Protein AF-A0A4R4E0T9-F1 (afdb_monomer_lite)

Foldseek 3Di:
DDPPPDDWDWDWDWFQDVNDTWIWIWTDDDQKIWTHTDPVVCVVDVDDTWMWGDDPPDTDIPPDDDPRRVVVVRVCCCVVVPD

Structure (mmCIF, N/CA/C/O backbone):
data_AF-A0A4R4E0T9-F1
#
_entry.id   AF-A0A4R4E0T9-F1
#
loop_
_atom_site.group_PDB
_atom_site.id
_atom_site.type_symbol
_atom_site.label_atom_id
_atom_site.label_alt_id
_atom_site.label_comp_id
_atom_site.label_asym_id
_atom_site.label_entity_id
_atom_site.label_seq_id
_atom_site.pdbx_PDB_ins_code
_atom_site.Cartn_x
_atom_site.Cartn_y
_atom_site.Cartn_z
_atom_site.occupancy
_atom_site.B_iso_or_equiv
_atom_site.auth_seq_id
_atom_site.auth_comp_id
_atom_site.auth_asym_id
_atom_site.auth_atom_id
_atom_site.pdbx_PDB_model_num
ATOM 1 N N . MET A 1 1 ? -0.256 19.715 29.097 1.00 40.53 1 MET A N 1
ATOM 2 C CA . MET A 1 1 ? -1.152 19.191 28.049 1.00 40.53 1 MET A CA 1
ATOM 3 C C . MET A 1 1 ? -0.642 17.799 27.723 1.00 40.53 1 MET A C 1
ATOM 5 O O . MET A 1 1 ? 0.460 17.695 27.213 1.00 40.53 1 MET A O 1
ATOM 9 N N . HIS A 1 2 ? -1.328 16.744 28.172 1.00 41.28 2 HIS A N 1
ATOM 10 C CA . HIS A 1 2 ? -0.909 15.372 27.871 1.00 41.28 2 HIS A CA 1
ATOM 11 C C . HIS A 1 2 ? -1.457 15.021 26.491 1.00 41.28 2 HIS A C 1
ATOM 13 O O . HIS A 1 2 ? -2.640 14.711 26.356 1.00 41.28 2 HIS A O 1
ATOM 19 N N . GLU A 1 3 ? -0.615 15.140 25.471 1.00 44.94 3 GLU A N 1
ATOM 20 C CA . GLU A 1 3 ? -0.888 14.573 24.158 1.00 44.94 3 GLU A CA 1
ATOM 21 C C . GLU A 1 3 ? -0.919 13.052 24.352 1.00 44.94 3 GLU A C 1
ATOM 23 O O . GLU A 1 3 ? 0.104 12.418 24.610 1.00 44.94 3 GLU A O 1
ATOM 28 N N . LYS A 1 4 ? -2.123 12.465 24.388 1.00 45.66 4 LYS A N 1
ATOM 29 C CA . LYS A 1 4 ? -2.270 11.008 24.363 1.00 45.66 4 LYS A CA 1
ATOM 30 C C . LYS A 1 4 ? -1.685 10.557 23.030 1.00 45.66 4 LYS A C 1
ATOM 32 O O . LYS A 1 4 ? -2.343 10.721 22.009 1.00 45.66 4 LYS A O 1
ATOM 37 N N . ALA A 1 5 ? -0.469 10.016 23.047 1.00 52.09 5 ALA A N 1
ATOM 38 C CA . ALA A 1 5 ? 0.095 9.329 21.898 1.00 52.09 5 ALA A CA 1
ATOM 39 C C . ALA A 1 5 ? -0.857 8.182 21.542 1.00 52.09 5 ALA A C 1
ATOM 41 O O . ALA A 1 5 ? -0.968 7.193 22.269 1.00 52.09 5 ALA A O 1
ATOM 42 N N . ILE A 1 6 ? -1.634 8.374 20.480 1.00 55.88 6 ILE A N 1
ATOM 43 C CA . ILE A 1 6 ? -2.462 7.318 19.912 1.00 55.88 6 ILE A CA 1
ATOM 44 C C . ILE A 1 6 ? -1.471 6.262 19.410 1.00 55.88 6 ILE A C 1
ATOM 46 O O . ILE A 1 6 ? -0.512 6.634 18.729 1.00 55.88 6 ILE A O 1
ATOM 50 N N . PRO A 1 7 ? -1.630 4.978 19.772 1.00 55.22 7 PRO A N 1
ATOM 51 C CA . PRO A 1 7 ? -0.712 3.945 19.320 1.00 55.22 7 PRO A CA 1
ATOM 52 C C . PRO A 1 7 ? -0.708 3.919 17.790 1.00 55.22 7 PRO A C 1
ATOM 54 O O . PRO A 1 7 ? -1.740 3.676 17.166 1.00 55.22 7 PRO A O 1
ATOM 57 N N . SER A 1 8 ? 0.449 4.203 17.194 1.00 62.50 8 SER A N 1
ATOM 58 C CA . SER A 1 8 ? 0.675 3.969 15.775 1.00 62.50 8 SER A CA 1
ATOM 59 C C . SER A 1 8 ? 0.843 2.467 15.582 1.00 62.50 8 SER A C 1
ATOM 61 O O . SER A 1 8 ? 1.711 1.841 16.192 1.00 62.50 8 SER A O 1
ATOM 63 N N . ILE A 1 9 ? -0.042 1.869 14.788 1.00 64.75 9 ILE A N 1
ATOM 64 C CA . ILE A 1 9 ? 0.100 0.472 14.388 1.00 64.75 9 ILE A CA 1
ATOM 65 C C . ILE A 1 9 ? 1.024 0.472 13.178 1.00 64.75 9 ILE A C 1
ATOM 67 O O . ILE A 1 9 ? 0.711 1.101 12.167 1.00 64.75 9 ILE A O 1
ATOM 71 N N . HIS A 1 10 ? 2.160 -0.207 13.330 1.00 68.00 10 HIS A N 1
ATOM 72 C CA . HIS A 1 10 ? 3.146 -0.411 12.277 1.00 68.00 10 HIS A CA 1
ATOM 73 C C . HIS A 1 10 ? 3.033 -1.843 11.789 1.00 68.00 10 HIS A C 1
ATOM 75 O O . HIS A 1 10 ? 3.177 -2.789 12.565 1.00 68.00 10 HIS A O 1
ATOM 81 N N . PHE A 1 11 ? 2.760 -2.001 10.506 1.00 80.25 11 PHE A N 1
ATOM 82 C CA . PHE A 1 11 ? 2.802 -3.283 9.821 1.00 80.25 11 PHE A CA 1
ATOM 83 C C . PHE A 1 11 ? 3.407 -3.068 8.438 1.00 80.25 11 PHE A C 1
ATOM 85 O O . PHE A 1 11 ? 3.390 -1.954 7.924 1.00 80.25 11 PHE A O 1
ATOM 92 N N . SER A 1 12 ? 3.982 -4.110 7.849 1.00 85.00 12 SER A N 1
ATOM 93 C CA . SER A 1 12 ? 4.613 -4.025 6.534 1.00 85.00 12 SER A CA 1
ATOM 94 C C . SER A 1 12 ? 3.844 -4.840 5.501 1.00 85.00 12 SER A C 1
ATOM 96 O O . SER A 1 12 ? 3.226 -5.857 5.822 1.00 85.00 12 SER A O 1
ATOM 98 N N . THR A 1 13 ? 3.879 -4.386 4.252 1.00 89.88 13 THR A N 1
ATOM 99 C CA . THR A 1 13 ? 3.393 -5.143 3.097 1.00 89.88 13 THR A CA 1
ATOM 100 C C . THR A 1 13 ? 4.346 -5.003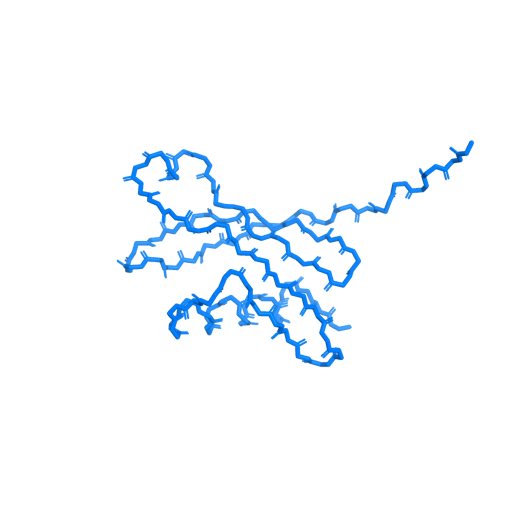 1.915 1.00 89.88 13 THR A C 1
ATOM 102 O O . THR A 1 13 ? 5.244 -4.163 1.928 1.00 89.88 13 THR A O 1
ATOM 105 N N . VAL A 1 14 ? 4.164 -5.832 0.891 1.00 90.69 14 VAL A N 1
ATOM 106 C CA . VAL A 1 14 ? 4.895 -5.736 -0.375 1.00 90.69 14 VAL A CA 1
ATOM 107 C C . VAL A 1 14 ? 3.896 -5.439 -1.484 1.00 90.69 14 VAL A C 1
ATOM 109 O O . VAL A 1 14 ? 2.986 -6.229 -1.716 1.00 90.69 14 VAL A O 1
ATOM 112 N N . LEU A 1 15 ? 4.091 -4.322 -2.182 1.00 90.62 15 LEU A N 1
ATOM 113 C CA . LEU A 1 15 ? 3.281 -3.907 -3.328 1.00 90.62 15 LEU A CA 1
ATOM 114 C C . LEU A 1 15 ? 4.103 -4.007 -4.609 1.00 90.62 15 LEU A C 1
ATOM 116 O O . LEU A 1 15 ? 5.299 -3.713 -4.612 1.00 90.62 15 LEU A O 1
ATOM 120 N N . PHE A 1 16 ? 3.470 -4.379 -5.717 1.00 89.25 16 PHE A N 1
ATOM 121 C CA . PHE A 1 16 ? 4.121 -4.384 -7.021 1.00 89.25 16 PHE A CA 1
ATOM 122 C C . PHE A 1 16 ? 3.921 -3.037 -7.719 1.00 89.25 16 PHE A C 1
ATOM 124 O O . PHE A 1 16 ?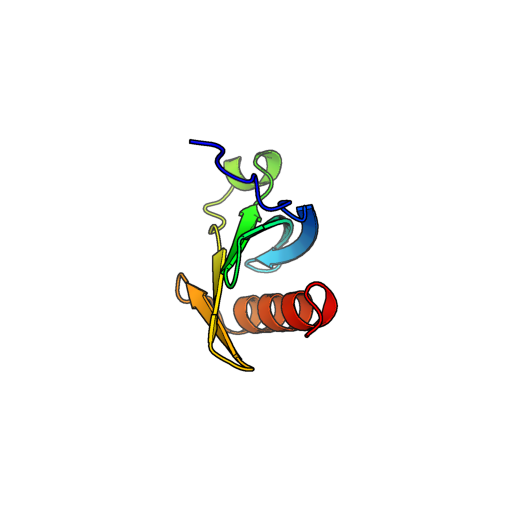 2.823 -2.725 -8.185 1.00 89.25 16 PHE A O 1
ATOM 131 N N . VAL A 1 17 ? 4.999 -2.260 -7.825 1.00 87.31 17 VAL A N 1
ATOM 132 C CA . VAL A 1 17 ? 5.049 -0.971 -8.532 1.00 87.31 17 VAL A CA 1
ATOM 133 C C . VAL A 1 17 ? 5.808 -1.177 -9.841 1.00 87.31 17 VAL A C 1
ATOM 135 O O . VAL A 1 17 ? 6.970 -1.583 -9.830 1.00 87.31 17 VAL A O 1
ATOM 138 N N . ASP A 1 18 ? 5.146 -0.962 -10.981 1.00 85.12 18 ASP A N 1
ATOM 139 C CA . ASP A 1 18 ? 5.695 -1.235 -12.322 1.00 85.12 18 ASP A CA 1
ATOM 140 C C . ASP A 1 18 ? 6.290 -2.652 -12.462 1.00 85.12 18 ASP A C 1
ATOM 142 O O . ASP A 1 18 ? 7.362 -2.862 -13.039 1.00 85.12 18 ASP A O 1
ATOM 146 N N . GLY A 1 19 ? 5.609 -3.640 -11.869 1.00 84.56 19 GLY A N 1
ATOM 147 C CA . GLY A 1 19 ? 6.018 -5.047 -11.874 1.00 84.56 19 GLY A CA 1
ATOM 148 C C . GLY A 1 19 ? 7.203 -5.383 -10.962 1.00 84.56 19 GLY A C 1
ATOM 149 O O . GLY A 1 19 ? 7.661 -6.524 -10.972 1.00 84.56 19 GLY A O 1
ATOM 150 N N . GLN A 1 20 ? 7.710 -4.429 -10.176 1.00 85.19 20 GLN A N 1
ATOM 151 C CA . GLN A 1 20 ? 8.767 -4.656 -9.192 1.00 85.19 20 GLN A CA 1
ATOM 152 C C . GLN A 1 20 ? 8.177 -4.733 -7.779 1.00 85.19 20 GLN A C 1
ATOM 154 O O . GLN A 1 20 ? 7.383 -3.864 -7.418 1.00 85.19 20 GLN A O 1
ATOM 159 N N . PRO A 1 21 ? 8.557 -5.733 -6.966 1.00 88.19 21 PRO A N 1
ATOM 160 C CA . PRO A 1 21 ? 8.127 -5.807 -5.578 1.00 88.19 21 PRO A CA 1
ATOM 161 C C . PRO A 1 21 ? 8.811 -4.707 -4.760 1.00 88.19 21 PRO A C 1
ATOM 163 O O . PRO A 1 21 ? 10.037 -4.584 -4.770 1.00 88.19 21 PRO A O 1
ATOM 166 N N . VAL A 1 22 ? 8.019 -3.927 -4.031 1.00 87.62 22 VAL A N 1
ATOM 167 C CA . VAL A 1 22 ? 8.493 -2.873 -3.137 1.00 87.62 22 VAL A CA 1
ATOM 168 C C . VAL A 1 22 ? 7.894 -3.074 -1.756 1.00 87.62 22 VAL A C 1
ATOM 170 O O . VAL A 1 22 ? 6.679 -3.188 -1.607 1.00 87.62 22 VAL A O 1
ATOM 173 N N . SER A 1 23 ? 8.756 -3.106 -0.745 1.00 88.81 23 SER A N 1
ATOM 174 C CA . SER A 1 23 ? 8.334 -3.123 0.652 1.00 88.81 23 SER A CA 1
ATOM 175 C C . SER A 1 23 ? 7.796 -1.756 1.057 1.00 88.81 23 SER A C 1
ATOM 177 O O . SER A 1 23 ? 8.431 -0.733 0.801 1.00 88.81 23 SER A O 1
ATOM 179 N N . TYR A 1 24 ? 6.647 -1.758 1.718 1.00 89.94 24 TYR A N 1
ATOM 180 C CA . TYR A 1 24 ? 6.005 -0.587 2.290 1.00 89.94 24 TYR A CA 1
ATOM 181 C C . TYR A 1 24 ? 5.791 -0.787 3.784 1.00 89.94 24 TYR A C 1
ATOM 183 O O . TYR A 1 24 ? 5.291 -1.825 4.224 1.00 89.94 24 TYR A O 1
ATOM 191 N N . GLU A 1 25 ? 6.123 0.238 4.554 1.00 89.44 25 GLU A N 1
ATOM 192 C CA . GLU A 1 25 ? 5.718 0.385 5.944 1.00 89.44 25 GLU A CA 1
ATOM 193 C C . GLU A 1 25 ? 4.385 1.126 5.999 1.00 89.44 25 GLU A C 1
ATOM 195 O O . GLU A 1 25 ? 4.223 2.191 5.402 1.00 89.44 25 GLU A O 1
ATOM 200 N N . LEU A 1 26 ? 3.414 0.565 6.713 1.00 89.56 26 LEU A N 1
ATOM 201 C CA . LEU A 1 26 ? 2.110 1.170 6.920 1.00 89.56 26 LEU A CA 1
ATOM 202 C C . LEU A 1 26 ? 2.076 1.807 8.302 1.00 89.56 26 LEU A C 1
ATOM 204 O O . LEU A 1 26 ? 2.195 1.129 9.321 1.00 89.56 26 LEU A O 1
ATOM 208 N N . VAL A 1 27 ? 1.873 3.118 8.317 1.00 88.81 27 VAL A N 1
ATOM 209 C CA . VAL A 1 27 ? 1.744 3.935 9.518 1.00 88.81 27 VAL A CA 1
ATOM 210 C C . VAL A 1 27 ? 0.291 4.376 9.629 1.00 88.81 27 VAL A C 1
ATOM 212 O O . VAL A 1 27 ? -0.161 5.281 8.921 1.00 88.81 27 VAL A O 1
ATOM 215 N N . GLN A 1 28 ? -0.464 3.727 10.515 1.00 86.69 28 GLN A N 1
ATOM 216 C CA . GLN A 1 28 ? -1.854 4.098 10.770 1.00 86.69 28 GLN A CA 1
ATOM 217 C C . GLN A 1 28 ? -1.956 5.239 11.791 1.00 86.69 28 GLN A C 1
ATOM 219 O O . GLN A 1 28 ? -1.387 5.172 12.882 1.00 86.69 28 GLN A O 1
ATOM 224 N N . HIS A 1 29 ? -2.755 6.255 11.462 1.00 84.06 29 HIS A N 1
ATOM 225 C CA . HIS A 1 29 ? -3.118 7.353 12.350 1.00 84.06 29 HIS A CA 1
ATOM 226 C C . HIS A 1 29 ? -4.595 7.741 12.163 1.00 84.06 29 HIS A C 1
ATOM 228 O O . HIS A 1 29 ? -4.990 8.284 11.132 1.00 84.06 29 HIS A O 1
ATOM 234 N N . ASN A 1 30 ? -5.430 7.490 13.178 1.00 84.31 30 ASN A N 1
ATOM 235 C CA . ASN A 1 30 ? -6.884 7.698 13.130 1.00 84.31 30 ASN A CA 1
ATOM 236 C C . ASN A 1 30 ? -7.550 6.977 11.939 1.00 84.31 30 ASN A C 1
ATOM 238 O O . ASN A 1 30 ? -7.523 5.750 11.850 1.00 84.31 30 ASN A O 1
ATOM 242 N N . ASN A 1 31 ? -8.173 7.740 11.039 1.00 87.31 31 ASN A N 1
ATOM 243 C CA . ASN A 1 31 ? -8.830 7.267 9.827 1.00 87.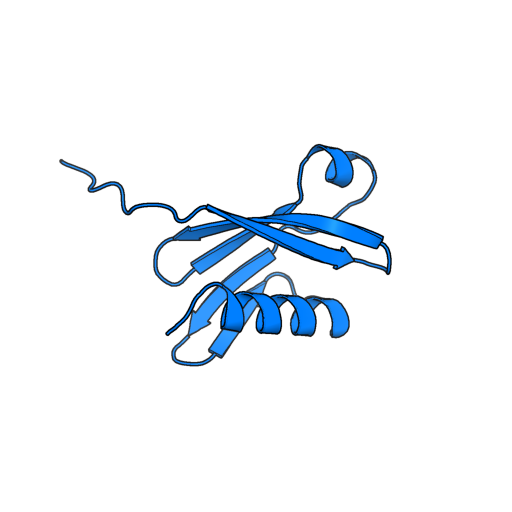31 31 ASN A CA 1
ATOM 244 C C . ASN A 1 31 ? -7.896 7.266 8.607 1.00 87.31 31 ASN A C 1
ATOM 246 O O . ASN A 1 31 ? -8.377 7.084 7.494 1.00 87.31 31 ASN A O 1
ATOM 250 N N . MET A 1 32 ? -6.600 7.491 8.796 1.00 90.06 32 MET A N 1
ATOM 251 C CA . MET A 1 32 ? -5.612 7.583 7.730 1.00 90.06 32 MET A CA 1
ATOM 252 C C . MET A 1 32 ? -4.549 6.498 7.899 1.00 90.06 32 MET A C 1
ATOM 254 O O . MET A 1 32 ? -4.139 6.181 9.016 1.00 90.06 32 MET A O 1
ATOM 258 N N . VAL A 1 33 ? -4.091 5.937 6.788 1.00 92.00 33 VAL A N 1
ATOM 259 C CA . VAL A 1 33 ? -2.949 5.026 6.719 1.00 92.00 33 VAL A CA 1
ATOM 260 C C . VAL A 1 33 ? -1.980 5.594 5.699 1.00 92.00 33 VAL A C 1
ATOM 262 O O . VAL A 1 33 ? -2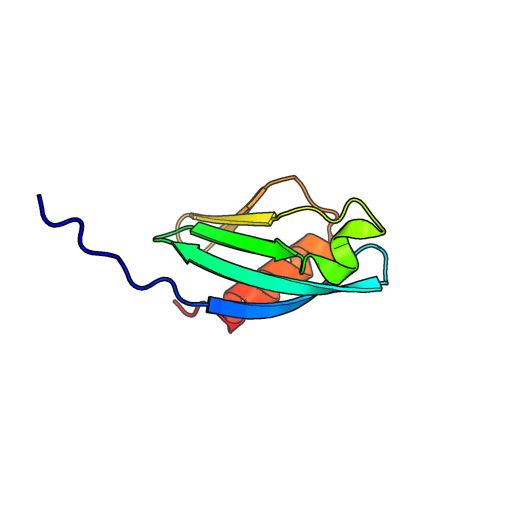.358 5.835 4.557 1.00 92.00 33 VAL A O 1
ATOM 265 N N . ARG A 1 34 ? -0.733 5.816 6.105 1.00 92.50 34 ARG A N 1
ATOM 266 C CA . ARG A 1 34 ? 0.345 6.193 5.191 1.00 92.50 34 ARG A CA 1
ATOM 267 C C . ARG A 1 34 ? 1.179 4.964 4.882 1.00 92.50 34 ARG A C 1
ATOM 269 O O . ARG A 1 34 ? 1.627 4.300 5.806 1.00 92.50 34 ARG A O 1
ATOM 276 N N . LEU A 1 35 ? 1.374 4.673 3.607 1.00 92.19 35 LEU A N 1
ATOM 277 C CA . LEU A 1 35 ? 2.266 3.642 3.115 1.00 92.19 35 LEU A CA 1
ATOM 278 C C . LEU A 1 35 ? 3.544 4.335 2.649 1.00 92.19 35 LEU A C 1
ATOM 280 O O . LEU A 1 35 ? 3.549 5.058 1.649 1.00 92.19 35 LEU A O 1
ATOM 284 N N . VAL A 1 36 ? 4.619 4.117 3.393 1.00 90.31 36 VAL A N 1
ATOM 285 C CA . VAL A 1 36 ? 5.937 4.691 3.133 1.00 90.31 36 VAL A CA 1
ATOM 286 C C . VAL A 1 36 ? 6.817 3.593 2.537 1.00 90.31 36 VAL A C 1
ATOM 288 O O . VAL A 1 36 ? 6.961 2.542 3.162 1.00 90.31 36 VAL A O 1
ATOM 291 N N . PRO A 1 37 ? 7.371 3.771 1.328 1.00 89.19 37 PRO A N 1
ATOM 292 C CA . PRO A 1 37 ? 8.248 2.769 0.746 1.00 89.19 37 PRO A CA 1
ATOM 293 C C . PRO A 1 37 ? 9.545 2.676 1.552 1.00 89.19 37 PRO A C 1
ATOM 295 O O . PRO A 1 37 ? 10.091 3.692 1.992 1.00 89.19 37 PRO A O 1
ATOM 298 N N . ASP A 1 38 ? 10.060 1.460 1.714 1.00 81.44 38 ASP A N 1
ATOM 299 C CA . ASP A 1 38 ? 11.339 1.246 2.384 1.00 81.44 38 ASP A CA 1
ATOM 300 C C . ASP A 1 38 ? 12.452 2.002 1.641 1.00 81.44 38 ASP A C 1
ATOM 302 O O . ASP A 1 38 ? 12.624 1.901 0.415 1.00 81.44 38 ASP A O 1
ATOM 306 N N . SER A 1 39 ? 13.203 2.798 2.405 1.00 67.06 39 SER A N 1
ATOM 307 C CA . SER A 1 39 ? 14.175 3.757 1.888 1.00 67.06 39 SER A CA 1
ATOM 308 C C . SER A 1 39 ? 15.276 3.095 1.062 1.00 67.06 39 SER A C 1
ATOM 310 O O . SER A 1 39 ? 15.831 3.738 0.174 1.00 67.06 39 SER A O 1
ATOM 312 N N . LEU A 1 40 ? 15.586 1.815 1.301 1.00 61.88 40 LEU A N 1
ATOM 313 C CA . LEU A 1 40 ? 16.639 1.113 0.568 1.00 61.88 40 LEU A CA 1
ATOM 314 C C . LEU A 1 40 ? 16.272 0.885 -0.909 1.00 61.88 40 LEU A C 1
ATOM 316 O O . LEU A 1 40 ? 17.156 0.874 -1.764 1.00 61.88 40 LEU A O 1
ATOM 320 N N . LEU A 1 41 ? 14.978 0.737 -1.217 1.00 55.31 41 LEU A N 1
ATOM 321 C CA . LEU A 1 41 ? 14.463 0.545 -2.580 1.00 55.31 41 LEU A CA 1
ATOM 322 C C . LEU A 1 41 ? 14.026 1.866 -3.231 1.00 55.31 41 LEU A C 1
ATOM 324 O O . LEU A 1 41 ? 14.140 2.019 -4.451 1.00 55.31 41 LEU A O 1
ATOM 328 N N . ALA A 1 42 ? 13.593 2.844 -2.428 1.00 54.53 42 ALA A N 1
ATOM 329 C CA . ALA A 1 42 ? 13.182 4.170 -2.895 1.00 54.53 42 ALA A CA 1
ATOM 330 C C . ALA A 1 42 ? 14.332 4.993 -3.517 1.00 54.53 42 ALA A C 1
ATOM 332 O O . ALA A 1 42 ? 14.090 5.881 -4.330 1.00 54.53 42 ALA A O 1
ATOM 333 N N . ILE A 1 43 ? 15.597 4.694 -3.192 1.00 56.00 43 ILE A N 1
ATOM 334 C CA . ILE A 1 43 ? 16.761 5.416 -3.746 1.00 56.00 43 ILE A CA 1
ATOM 335 C C . ILE A 1 43 ? 16.931 5.164 -5.258 1.00 56.00 43 ILE A C 1
ATOM 337 O O . ILE A 1 43 ? 17.489 6.001 -5.967 1.00 56.00 43 ILE A O 1
ATOM 341 N N . CYS A 1 44 ? 16.436 4.038 -5.783 1.00 53.59 44 CYS A N 1
ATOM 342 C CA . CYS A 1 44 ? 16.643 3.656 -7.184 1.00 53.59 44 CYS A CA 1
ATOM 343 C C . CYS A 1 44 ? 15.510 4.074 -8.135 1.00 53.59 44 CYS A C 1
ATOM 345 O O . CYS A 1 44 ? 15.727 4.101 -9.348 1.00 53.59 44 CYS A O 1
ATOM 347 N N . ARG A 1 45 ? 14.313 4.394 -7.627 1.00 59.81 45 ARG A N 1
ATOM 348 C CA . ARG A 1 45 ? 13.139 4.794 -8.421 1.00 59.81 45 ARG A CA 1
ATOM 349 C C . ARG A 1 45 ? 12.237 5.713 -7.609 1.00 59.81 45 ARG A C 1
ATOM 351 O O . ARG A 1 45 ? 12.124 5.548 -6.403 1.00 59.81 45 ARG A O 1
ATOM 358 N N . SER A 1 46 ? 11.539 6.622 -8.287 1.00 70.88 46 SER A N 1
ATOM 359 C CA . SER A 1 46 ? 10.492 7.472 -7.706 1.00 70.88 46 SER A CA 1
ATOM 360 C C . SER A 1 46 ? 9.259 6.650 -7.310 1.00 70.88 46 SER A C 1
ATOM 362 O O . SER A 1 46 ? 8.203 6.753 -7.928 1.00 70.88 46 SER A O 1
ATOM 364 N N . VAL A 1 47 ? 9.409 5.790 -6.305 1.00 83.12 47 VAL A N 1
ATOM 365 C CA . VAL A 1 47 ? 8.314 5.039 -5.702 1.00 83.12 47 VAL A CA 1
ATOM 366 C C . VAL A 1 47 ? 7.466 6.019 -4.885 1.00 83.12 47 VAL A C 1
ATOM 368 O O . VAL A 1 47 ? 8.024 6.740 -4.055 1.00 83.12 47 VAL A O 1
ATOM 371 N N . PRO A 1 48 ? 6.142 6.086 -5.106 1.00 84.94 48 PRO A N 1
ATOM 372 C CA . PRO A 1 48 ? 5.304 7.034 -4.392 1.00 84.94 48 PRO A CA 1
ATOM 373 C C . PRO A 1 48 ? 5.082 6.590 -2.944 1.00 84.94 48 PRO A C 1
ATOM 375 O O . PRO A 1 48 ? 4.813 5.415 -2.678 1.00 84.94 48 PRO A O 1
ATOM 378 N N . GLU A 1 49 ? 5.119 7.553 -2.022 1.00 90.56 49 GLU A N 1
ATOM 379 C CA . GLU A 1 49 ? 4.358 7.445 -0.777 1.00 90.56 49 GLU A CA 1
ATOM 380 C C . GLU A 1 49 ? 2.866 7.455 -1.114 1.00 90.56 49 GLU A C 1
ATOM 382 O O . GLU A 1 49 ? 2.427 8.196 -1.998 1.00 90.56 49 GLU A O 1
ATOM 387 N N . ILE A 1 50 ? 2.090 6.630 -0.415 1.00 93.25 50 ILE A N 1
ATOM 388 C CA . ILE A 1 50 ? 0.650 6.505 -0.638 1.00 93.25 50 ILE A CA 1
ATOM 389 C C . ILE A 1 50 ? -0.061 6.847 0.661 1.00 93.25 50 ILE A C 1
ATOM 391 O O . ILE A 1 50 ? 0.237 6.299 1.717 1.00 93.25 50 ILE A O 1
ATOM 395 N N . GLU A 1 51 ? -1.039 7.730 0.588 1.00 94.25 51 GLU A N 1
ATOM 396 C CA . GLU A 1 51 ? -1.955 8.024 1.671 1.00 94.25 51 GLU A CA 1
ATOM 397 C C . GLU A 1 51 ? -3.313 7.397 1.373 1.00 94.25 51 GLU A C 1
ATOM 399 O O . GLU A 1 51 ? -3.891 7.578 0.303 1.00 94.25 51 GLU A O 1
ATOM 404 N N . ALA A 1 52 ? -3.836 6.651 2.337 1.00 93.88 52 ALA A N 1
ATOM 405 C CA . ALA A 1 52 ? -5.162 6.077 2.293 1.00 93.88 52 ALA A CA 1
ATOM 406 C C . ALA A 1 52 ? -6.008 6.667 3.419 1.00 93.88 52 ALA A C 1
ATOM 408 O O . ALA A 1 52 ? -5.795 6.377 4.596 1.00 93.88 52 ALA A O 1
ATOM 409 N N . THR A 1 53 ? -7.007 7.468 3.060 1.00 93.38 53 THR A N 1
ATOM 410 C CA . THR A 1 53 ? -7.947 8.060 4.012 1.00 93.38 53 THR A CA 1
ATOM 411 C C . THR A 1 53 ? -9.280 7.329 3.957 1.00 93.38 53 THR A C 1
ATOM 413 O O . THR A 1 53 ? -9.933 7.235 2.914 1.00 93.38 53 THR A O 1
ATOM 416 N N . ARG A 1 54 ? -9.719 6.818 5.103 1.00 88.75 54 ARG A N 1
ATOM 417 C CA . ARG A 1 54 ? -10.995 6.130 5.259 1.00 88.75 54 ARG A CA 1
ATOM 418 C C . ARG A 1 54 ? -12.140 7.137 5.278 1.00 88.75 54 ARG A C 1
ATOM 420 O O . ARG A 1 54 ? -12.163 8.058 6.097 1.00 88.75 54 ARG A O 1
ATOM 427 N N . SER A 1 55 ? -13.122 6.905 4.413 1.00 86.94 55 SER A N 1
ATOM 428 C CA . SER A 1 55 ? -14.399 7.616 4.363 1.00 86.94 55 SER A CA 1
ATOM 429 C C . SER A 1 55 ? -15.536 6.591 4.418 1.00 86.94 55 SER A C 1
ATOM 431 O O . SER A 1 55 ? -15.892 5.951 3.426 1.00 86.94 55 SER A O 1
ATOM 433 N N . GLY A 1 56 ? -16.065 6.359 5.623 1.00 84.19 56 GLY A N 1
ATOM 434 C CA . GLY A 1 56 ? -17.067 5.322 5.878 1.00 84.19 56 GLY A CA 1
ATOM 435 C C . GLY A 1 56 ? -16.527 3.905 5.643 1.00 84.19 56 GLY A C 1
ATOM 436 O O . GLY A 1 56 ? -15.635 3.440 6.357 1.00 84.19 56 GLY A O 1
ATOM 437 N N . ARG A 1 57 ? -17.093 3.204 4.651 1.00 80.75 57 ARG A N 1
ATOM 438 C CA . ARG A 1 57 ? -16.683 1.842 4.249 1.00 80.75 57 ARG A CA 1
ATOM 439 C C . ARG A 1 57 ? -15.680 1.812 3.094 1.00 80.75 57 ARG A C 1
ATOM 441 O O . ARG A 1 57 ? -15.294 0.731 2.668 1.00 80.75 57 ARG A O 1
ATOM 448 N N . SER A 1 58 ? -15.278 2.971 2.587 1.00 84.81 58 SER A N 1
ATOM 449 C CA . SER A 1 58 ? -14.383 3.081 1.439 1.00 84.81 58 SER A CA 1
ATOM 450 C C . SER A 1 58 ? -13.086 3.778 1.829 1.00 84.81 58 SER A C 1
ATOM 452 O O . SER A 1 58 ? -13.049 4.579 2.766 1.00 84.81 58 SER A O 1
ATOM 454 N N . TRP A 1 59 ? -12.029 3.487 1.080 1.00 90.25 59 TRP A N 1
ATOM 455 C CA . TRP A 1 59 ? -10.750 4.178 1.172 1.00 90.25 59 TRP A CA 1
ATOM 456 C C . TRP A 1 59 ? -10.595 5.109 -0.026 1.00 90.25 59 TRP A C 1
ATOM 458 O O . TRP A 1 59 ? -10.906 4.739 -1.158 1.00 90.25 59 TRP A O 1
ATOM 468 N N . ARG A 1 60 ? -10.133 6.330 0.230 1.00 92.81 60 ARG A N 1
ATOM 469 C CA . ARG A 1 60 ? -9.649 7.259 -0.790 1.00 92.81 60 ARG A CA 1
ATOM 470 C C . ARG A 1 60 ? -8.127 7.195 -0.786 1.00 92.81 60 ARG A C 1
ATOM 472 O O . ARG A 1 60 ? -7.542 7.312 0.285 1.00 92.81 60 ARG A O 1
ATOM 479 N N . LEU A 1 61 ? -7.528 7.022 -1.959 1.00 93.94 61 LEU A N 1
ATOM 480 C CA . LEU A 1 61 ? -6.079 6.950 -2.128 1.00 93.94 61 LEU A CA 1
ATOM 481 C C . LEU A 1 61 ? -5.544 8.243 -2.745 1.00 93.94 61 LEU A C 1
ATOM 483 O O . LEU A 1 61 ? -6.134 8.751 -3.701 1.00 93.94 61 LEU A O 1
ATOM 487 N N . GLU A 1 62 ? -4.427 8.734 -2.220 1.00 93.06 62 GLU A N 1
ATOM 488 C CA . GLU A 1 62 ? -3.648 9.840 -2.773 1.00 93.06 62 GLU A CA 1
ATOM 489 C C . GLU A 1 62 ? -2.148 9.483 -2.784 1.00 93.06 62 GLU A C 1
ATOM 491 O O . GLU A 1 62 ? -1.672 8.866 -1.835 1.00 93.06 62 GLU A O 1
ATOM 496 N N . PRO A 1 63 ? -1.377 9.840 -3.829 1.00 87.62 63 PRO A N 1
ATOM 497 C CA . PRO A 1 63 ? -1.825 10.430 -5.093 1.00 87.62 63 PRO A CA 1
ATOM 498 C C . PRO A 1 63 ? -2.691 9.455 -5.914 1.00 87.62 63 PRO A C 1
ATOM 500 O O . PRO A 1 63 ? -2.900 8.307 -5.530 1.00 87.62 63 PRO A O 1
ATOM 503 N N . SER A 1 64 ? -3.215 9.907 -7.058 1.00 88.38 64 SER A N 1
ATOM 504 C CA . SER A 1 64 ? -3.891 9.001 -7.997 1.00 88.38 64 SER A CA 1
ATOM 505 C C . SER A 1 64 ? -2.911 7.937 -8.495 1.00 88.38 64 SER A C 1
ATOM 507 O O . SER A 1 64 ? -1.900 8.264 -9.114 1.00 88.38 64 SER A O 1
ATOM 509 N N . LEU A 1 65 ? -3.213 6.671 -8.212 1.00 87.94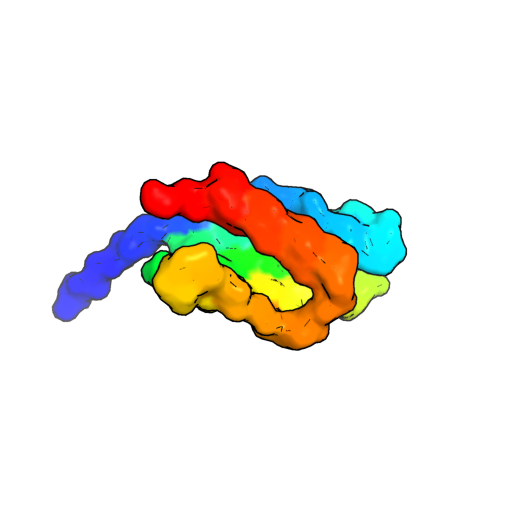 65 LEU A N 1
ATOM 510 C CA . LEU A 1 65 ? -2.366 5.530 -8.554 1.00 87.94 65 LEU A CA 1
ATOM 511 C C . LEU A 1 65 ? -2.828 4.869 -9.856 1.00 87.94 65 LEU A C 1
ATOM 513 O O . LEU A 1 65 ? -3.991 4.984 -10.252 1.00 87.94 65 LEU A O 1
ATOM 517 N N . HIS A 1 66 ? -1.929 4.116 -10.495 1.00 89.56 66 HIS A N 1
ATOM 518 C CA . HIS A 1 66 ? -2.335 3.172 -11.534 1.00 89.56 66 HIS A CA 1
ATOM 519 C C . HIS A 1 66 ? -3.296 2.132 -10.943 1.00 89.56 66 HIS A C 1
ATOM 521 O O . HIS A 1 66 ? -3.143 1.741 -9.784 1.00 89.56 66 HIS A O 1
ATOM 527 N N . ARG A 1 67 ? -4.262 1.665 -11.742 1.00 89.88 67 ARG A N 1
ATOM 528 C CA . ARG A 1 67 ? -5.337 0.772 -11.285 1.00 89.88 67 ARG A CA 1
ATOM 529 C C . ARG A 1 67 ? -4.810 -0.448 -10.527 1.00 89.88 67 ARG A C 1
ATOM 531 O O . ARG A 1 67 ? -5.273 -0.711 -9.428 1.00 89.88 67 ARG A O 1
ATOM 538 N N . ASP A 1 68 ? -3.810 -1.129 -11.076 1.00 91.38 68 ASP A N 1
ATOM 539 C CA . ASP A 1 68 ? -3.270 -2.347 -10.459 1.00 91.38 68 ASP A CA 1
ATOM 540 C C . ASP A 1 68 ? -2.627 -2.079 -9.091 1.00 91.38 68 ASP A C 1
ATOM 542 O O . ASP A 1 68 ? -2.727 -2.903 -8.186 1.00 91.38 68 ASP A O 1
ATOM 546 N N . LEU A 1 69 ? -1.972 -0.925 -8.919 1.00 90.94 69 LEU A N 1
ATOM 547 C CA . LEU A 1 69 ? -1.393 -0.532 -7.634 1.00 90.94 69 LEU A CA 1
ATOM 548 C C . LEU A 1 69 ? -2.491 -0.116 -6.647 1.00 90.94 69 LEU A C 1
ATOM 550 O O . LEU A 1 69 ? -2.437 -0.493 -5.481 1.00 90.94 69 LEU A O 1
ATOM 554 N N . ALA A 1 70 ? -3.504 0.618 -7.114 1.00 92.50 70 ALA A N 1
ATOM 555 C CA . ALA A 1 70 ? -4.658 0.990 -6.301 1.00 92.50 70 ALA A CA 1
ATOM 556 C C . ALA A 1 70 ? -5.399 -0.246 -5.768 1.00 92.50 70 ALA A C 1
ATOM 558 O O . ALA A 1 70 ? -5.679 -0.320 -4.573 1.00 92.50 70 ALA A O 1
ATOM 559 N N . ASP A 1 71 ? -5.676 -1.221 -6.634 1.00 93.31 71 ASP A N 1
ATOM 560 C CA . ASP A 1 71 ? -6.398 -2.444 -6.279 1.00 93.31 71 ASP A CA 1
ATOM 561 C C . ASP A 1 71 ? -5.617 -3.258 -5.228 1.00 93.31 71 ASP A C 1
ATOM 563 O O . ASP A 1 71 ? -6.198 -3.659 -4.219 1.00 93.31 71 ASP A O 1
ATOM 567 N N . GLN A 1 72 ? -4.293 -3.400 -5.392 1.00 93.75 72 GLN A N 1
ATOM 568 C CA . GLN A 1 72 ? -3.421 -4.044 -4.396 1.00 93.75 72 GLN A CA 1
ATOM 569 C C . GLN A 1 72 ? -3.468 -3.339 -3.033 1.00 93.75 72 GLN A C 1
ATOM 571 O O . GLN A 1 72 ? -3.631 -3.989 -2.001 1.00 93.75 72 GLN A O 1
ATOM 576 N N . VAL A 1 73 ? -3.362 -2.004 -3.015 1.00 92.44 73 VAL A N 1
ATOM 577 C CA . VAL A 1 73 ? -3.416 -1.217 -1.772 1.00 92.44 73 VAL A CA 1
ATOM 578 C C . VAL A 1 73 ? -4.754 -1.420 -1.062 1.00 92.44 73 VAL A C 1
ATOM 580 O O . VAL A 1 73 ? -4.786 -1.614 0.150 1.00 92.44 73 VAL A O 1
ATOM 583 N N . LEU A 1 74 ? -5.870 -1.390 -1.793 1.00 91.94 74 LEU A N 1
ATOM 584 C CA . LEU A 1 74 ? -7.201 -1.569 -1.209 1.00 91.94 74 LEU A CA 1
ATOM 585 C C . LEU A 1 74 ? -7.402 -2.972 -0.629 1.00 91.94 74 LEU A C 1
ATOM 587 O O . LEU A 1 74 ? -7.989 -3.097 0.448 1.00 91.94 74 LEU A O 1
A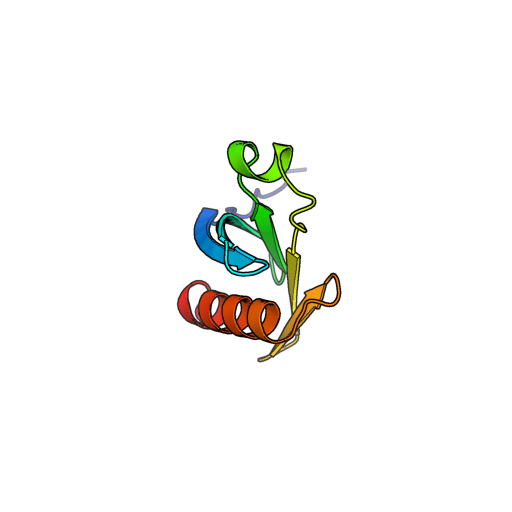TOM 591 N N . GLU A 1 75 ? -6.917 -4.007 -1.318 1.00 90.81 75 GLU A N 1
ATOM 592 C CA . GLU A 1 75 ? -6.959 -5.388 -0.833 1.00 90.81 75 GLU A CA 1
ATOM 593 C C . GLU A 1 75 ? -6.172 -5.537 0.475 1.00 90.81 75 GLU A C 1
ATOM 595 O O . GLU A 1 75 ? -6.693 -6.058 1.468 1.00 90.81 75 GLU A O 1
ATOM 600 N N . ASP A 1 76 ? -4.954 -4.999 0.515 1.00 90.75 76 ASP A N 1
ATOM 601 C CA . ASP A 1 76 ? -4.114 -5.040 1.706 1.00 90.75 76 ASP A CA 1
ATOM 602 C C . ASP A 1 76 ? -4.715 -4.260 2.872 1.00 90.75 76 ASP A C 1
ATOM 604 O O . ASP A 1 76 ? -4.757 -4.772 3.991 1.00 90.75 76 ASP A O 1
ATOM 608 N N . LEU A 1 77 ? -5.247 -3.060 2.635 1.00 89.19 77 LEU A N 1
ATOM 609 C CA . LEU A 1 77 ? -5.905 -2.277 3.681 1.00 89.19 77 LEU A CA 1
ATOM 610 C C . LEU A 1 77 ? -7.135 -2.991 4.245 1.00 89.19 77 LEU A C 1
ATOM 612 O O . LEU A 1 77 ? -7.337 -2.977 5.458 1.00 89.19 77 LEU A O 1
ATOM 616 N N . ALA A 1 78 ? -7.943 -3.638 3.403 1.00 87.06 78 ALA A N 1
ATOM 617 C CA . ALA A 1 78 ? -9.105 -4.400 3.857 1.00 87.06 78 ALA A CA 1
ATOM 618 C C . ALA A 1 78 ? -8.713 -5.609 4.724 1.00 87.06 78 ALA A C 1
ATOM 620 O O . ALA A 1 78 ? -9.444 -5.964 5.651 1.00 87.06 78 ALA A O 1
ATOM 621 N N . ARG A 1 79 ? -7.561 -6.226 4.438 1.00 85.25 79 ARG A N 1
ATOM 622 C CA . ARG A 1 79 ? -7.023 -7.369 5.185 1.00 85.25 79 ARG A CA 1
ATOM 623 C C . ARG A 1 79 ? -6.347 -6.957 6.493 1.00 85.25 79 ARG A C 1
ATOM 625 O O . ARG A 1 79 ? -6.526 -7.625 7.508 1.00 85.25 79 ARG A O 1
ATOM 632 N N . LEU A 1 80 ? -5.533 -5.906 6.450 1.00 81.44 80 LEU A N 1
ATOM 633 C CA . LEU A 1 80 ? -4.611 -5.525 7.524 1.00 81.44 80 LEU A CA 1
ATOM 634 C C . LEU A 1 80 ? -5.227 -4.521 8.503 1.00 81.44 80 LEU A C 1
ATOM 636 O O . LEU A 1 80 ? -4.837 -4.486 9.667 1.00 81.44 80 LEU A O 1
ATOM 640 N N . VAL A 1 81 ? -6.216 -3.743 8.057 1.00 79.81 81 VAL A N 1
ATOM 641 C CA . VAL A 1 81 ? -6.948 -2.775 8.882 1.00 79.81 81 VAL A CA 1
ATOM 642 C C . VAL A 1 81 ? -8.425 -3.186 8.944 1.00 79.81 81 VAL A C 1
ATOM 644 O O . VAL A 1 81 ? -9.269 -2.596 8.259 1.00 79.81 81 VAL A O 1
ATOM 647 N N . PRO A 1 82 ? -8.760 -4.226 9.736 1.00 67.31 82 PRO A N 1
ATOM 648 C CA . PRO A 1 82 ? -10.132 -4.700 9.858 1.00 67.31 82 PRO A CA 1
ATOM 649 C C . PRO A 1 82 ? -11.060 -3.621 10.442 1.00 67.31 82 PRO A C 1
ATOM 651 O O . PRO A 1 82 ? -10.635 -2.716 11.164 1.00 67.31 82 PRO A O 1
ATOM 654 N N . CYS A 1 83 ? -12.338 -3.703 10.061 1.00 58.50 83 CYS A N 1
ATOM 655 C CA . CYS A 1 83 ? -13.398 -2.786 10.487 1.00 58.50 83 CYS A CA 1
ATOM 656 C C . CYS A 1 83 ? -13.745 -2.921 11.968 1.00 58.50 83 CYS A C 1
ATOM 658 O O . CYS A 1 83 ? -13.799 -4.072 12.452 1.00 58.50 83 CYS A O 1
#

Sequence (83 aa):
MHEKAIPSIHFSTVLFVDGQPVSYELVQHNNMVRLVPDSLLAICRSVPEIEATRSGRSWRLEPSLHRDLADQVLEDLARLVPC

Radius of gyration: 13.29 Å; chains: 1; bounding box: 34×27×40 Å

pLDDT: mean 80.95, std 14.62, range [40.53, 94.25]

Organism: NCBI:txid2545761

Secondary structure (DSSP, 8-state):
-----PPPEEEEEEEEETTEEEEEEEEEETTEEEEEE-HHHHTTS-PPPEEEEEETTEEEEESPPPHHHHHHHHHHHHHHS--